Protein AF-A0A261FDH1-F1 (afdb_monomer)

Mean predicted aligned error: 5.82 Å

Solvent-accessible surface area (backbone atoms only — not comparable to full-atom values): 4381 Å² total; per-residue (Å²): 133,86,78,78,76,88,69,51,77,63,54,34,48,59,70,60,74,54,85,62,49,68,42,68,75,101,37,51,80,28,28,44,34,72,41,50,97,68,86,50,95,87,57,70,58,50,30,36,39,36,30,30,82,49,98,91,37,68,49,75,80,48,75,47,46,71,87,55,134

Secondary structure (DSSP, 8-state):
--------HHHHHHTT-S--EEPPGGGTT-EEEEE-SS--TTPPPSEEEEEEEETTEEEEEEEEESS--

Foldseek 3Di:
DDDPPPDDPQNCQQVVVDDWAADDDPRRQKTWDFDDPDDDVPDHGQKIWIWHADPNTIDTPDIDGPPDD

Structure (mmCIF, N/CA/C/O backbone):
data_AF-A0A261FDH1-F1
#
_entry.id   AF-A0A261FDH1-F1
#
loop_
_atom_site.group_PDB
_atom_site.id
_atom_site.type_symbol
_atom_site.label_atom_id
_atom_site.label_alt_id
_atom_site.label_comp_id
_atom_site.label_asym_id
_atom_site.label_entity_id
_atom_site.label_seq_id
_atom_site.pdbx_PDB_ins_code
_atom_site.Cartn_x
_atom_site.Cartn_y
_atom_site.Cartn_z
_atom_site.occupancy
_atom_site.B_iso_or_equiv
_atom_site.auth_seq_id
_atom_site.auth_comp_id
_atom_site.auth_asym_id
_atom_site.auth_atom_id
_atom_site.pdbx_PDB_model_num
ATOM 1 N N . MET A 1 1 ? 13.760 -29.815 3.088 1.00 37.12 1 MET A N 1
ATOM 2 C CA . MET A 1 1 ? 13.434 -29.201 1.782 1.00 37.12 1 MET A CA 1
ATOM 3 C C . MET A 1 1 ? 12.409 -28.099 2.040 1.00 37.12 1 MET A C 1
ATOM 5 O O . MET A 1 1 ? 11.290 -28.419 2.414 1.00 37.12 1 MET A O 1
ATOM 9 N N . ARG A 1 2 ? 12.790 -26.812 2.015 1.00 43.38 2 ARG A N 1
ATOM 10 C CA . ARG A 1 2 ? 11.823 -25.714 2.214 1.00 43.38 2 ARG A CA 1
ATOM 11 C C . ARG A 1 2 ? 11.030 -25.555 0.917 1.00 43.38 2 ARG A C 1
ATOM 13 O O . ARG A 1 2 ? 11.579 -25.077 -0.067 1.00 43.38 2 ARG A O 1
ATOM 20 N N . SER A 1 3 ? 9.771 -25.984 0.910 1.00 45.16 3 SER A N 1
ATOM 21 C CA . SER A 1 3 ? 8.832 -25.618 -0.152 1.00 45.16 3 SER A CA 1
ATOM 22 C C . SER A 1 3 ? 8.654 -24.102 -0.105 1.00 45.16 3 SER A C 1
ATOM 24 O O . SER A 1 3 ? 8.135 -23.583 0.884 1.00 45.16 3 SER A O 1
ATOM 26 N N . ALA A 1 4 ? 9.113 -23.382 -1.126 1.00 53.88 4 ALA A N 1
ATOM 27 C CA . ALA A 1 4 ? 8.776 -21.974 -1.275 1.00 53.88 4 ALA A CA 1
ATOM 28 C C . ALA A 1 4 ? 7.269 -21.900 -1.556 1.00 53.88 4 ALA A C 1
ATOM 30 O O . ALA A 1 4 ? 6.819 -22.319 -2.621 1.00 53.88 4 ALA A O 1
ATOM 31 N N . ARG A 1 5 ? 6.462 -21.440 -0.591 1.00 57.28 5 ARG A N 1
ATOM 32 C CA . ARG A 1 5 ? 5.099 -21.006 -0.919 1.00 57.28 5 ARG A CA 1
ATOM 33 C C . ARG A 1 5 ? 5.248 -19.853 -1.904 1.00 57.28 5 ARG A C 1
ATOM 35 O O . ARG A 1 5 ? 5.901 -18.866 -1.582 1.00 57.28 5 ARG A O 1
ATOM 42 N N . HIS A 1 6 ? 4.660 -19.986 -3.086 1.00 57.50 6 HIS A N 1
ATOM 43 C CA . HIS A 1 6 ? 4.366 -18.830 -3.919 1.00 57.50 6 HIS A CA 1
ATOM 44 C C . HIS A 1 6 ? 3.275 -18.036 -3.198 1.00 57.50 6 HIS A C 1
ATOM 46 O O . HIS A 1 6 ? 2.096 -18.344 -3.343 1.00 57.50 6 HIS A O 1
ATOM 52 N N . THR A 1 7 ? 3.661 -17.082 -2.354 1.00 62.69 7 THR A N 1
ATOM 53 C CA . THR A 1 7 ? 2.729 -16.083 -1.832 1.00 62.69 7 THR A CA 1
ATOM 54 C C . THR A 1 7 ? 2.603 -14.940 -2.819 1.00 62.69 7 THR A C 1
ATOM 56 O O . THR A 1 7 ? 3.572 -14.524 -3.461 1.00 62.69 7 THR A O 1
ATOM 59 N N . THR A 1 8 ? 1.377 -14.455 -2.983 1.00 83.94 8 THR A N 1
ATOM 60 C CA . THR A 1 8 ? 1.123 -13.250 -3.765 1.00 83.94 8 THR A CA 1
ATOM 61 C C . THR A 1 8 ? 1.516 -12.022 -2.944 1.00 83.94 8 THR A C 1
ATOM 63 O O . THR A 1 8 ? 1.574 -12.065 -1.715 1.00 83.94 8 THR A O 1
ATOM 66 N N . ALA A 1 9 ? 1.749 -10.886 -3.604 1.00 87.12 9 ALA A N 1
ATOM 67 C CA . ALA A 1 9 ? 2.052 -9.642 -2.894 1.00 87.12 9 ALA A CA 1
ATOM 68 C C . ALA A 1 9 ? 0.932 -9.210 -1.928 1.00 87.12 9 ALA A C 1
ATOM 70 O O . ALA A 1 9 ? 1.208 -8.510 -0.958 1.00 87.12 9 ALA A O 1
ATOM 71 N N . MET A 1 10 ? -0.314 -9.628 -2.181 1.00 88.56 10 MET A N 1
ATOM 72 C CA . MET A 1 10 ? -1.440 -9.385 -1.280 1.00 88.56 10 MET A CA 1
ATOM 73 C C . MET A 1 10 ? -1.369 -10.255 -0.030 1.00 88.56 10 MET A C 1
ATOM 75 O O . MET A 1 10 ? -1.605 -9.734 1.054 1.00 88.56 10 MET A O 1
ATOM 79 N N . ASP A 1 11 ? -0.988 -11.528 -0.156 1.00 91.25 11 ASP A N 1
ATOM 80 C CA . ASP A 1 11 ? -0.804 -12.404 1.008 1.00 91.25 11 ASP A CA 1
ATOM 81 C C . ASP A 1 11 ? 0.300 -11.858 1.911 1.00 91.25 11 ASP A C 1
ATOM 83 O O . ASP A 1 11 ? 0.121 -11.739 3.116 1.00 91.25 11 ASP A O 1
ATOM 87 N N . ASP A 1 12 ? 1.423 -11.437 1.324 1.00 91.06 12 ASP A N 1
ATOM 88 C CA . ASP A 1 12 ? 2.513 -10.833 2.089 1.00 91.06 12 ASP A CA 1
ATOM 89 C C . ASP A 1 12 ? 2.095 -9.508 2.742 1.00 91.06 12 ASP A C 1
ATOM 91 O O . ASP A 1 12 ? 2.533 -9.199 3.853 1.00 91.06 12 ASP A O 1
ATOM 95 N N . LEU A 1 13 ? 1.234 -8.728 2.079 1.00 91.31 13 LEU A N 1
ATOM 96 C CA . LEU A 1 13 ? 0.671 -7.511 2.652 1.00 91.31 13 LEU A CA 1
ATOM 97 C C . LEU A 1 13 ? -0.237 -7.835 3.840 1.00 91.31 13 LEU A C 1
ATOM 99 O O . LEU A 1 13 ? -0.031 -7.278 4.917 1.00 91.31 13 LEU A O 1
ATOM 103 N N . VAL A 1 14 ? -1.198 -8.747 3.681 1.00 92.00 14 VAL A N 1
ATOM 104 C CA . VAL A 1 14 ? -2.126 -9.178 4.741 1.00 92.00 14 VAL A CA 1
ATOM 105 C C . VAL A 1 14 ? -1.359 -9.774 5.921 1.00 92.00 14 VAL A C 1
ATOM 107 O O . VAL A 1 14 ? -1.551 -9.323 7.048 1.00 92.00 14 VAL A O 1
ATOM 110 N N . ASP A 1 15 ? -0.379 -10.637 5.658 1.00 91.88 15 ASP A N 1
ATOM 111 C CA . ASP A 1 15 ? 0.462 -11.293 6.668 1.00 91.88 15 ASP A CA 1
ATOM 112 C C . ASP A 1 15 ? 1.526 -10.363 7.287 1.00 91.88 15 ASP A C 1
ATOM 114 O O . ASP A 1 15 ? 2.350 -10.802 8.088 1.00 91.88 15 ASP A O 1
ATOM 118 N N . SER A 1 16 ? 1.539 -9.074 6.926 1.00 89.69 16 SER A N 1
ATOM 119 C CA . SER 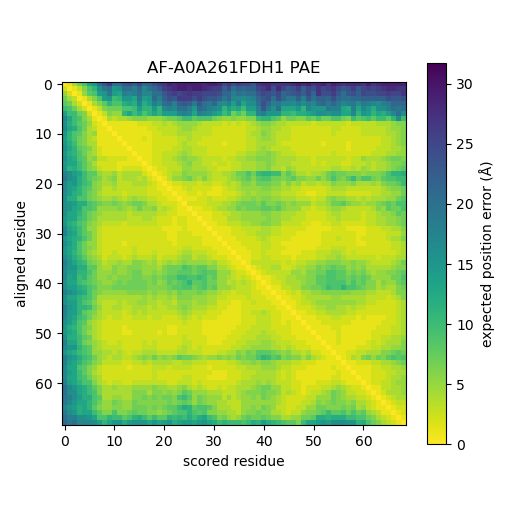A 1 16 ? 2.491 -8.073 7.436 1.00 89.69 16 SER A CA 1
ATOM 120 C C . SER A 1 16 ? 3.964 -8.412 7.175 1.00 89.69 16 SER A C 1
ATOM 122 O O . SER A 1 16 ? 4.848 -7.991 7.917 1.00 89.69 16 SER A O 1
ATOM 124 N N . ARG A 1 17 ? 4.250 -9.145 6.094 1.00 89.69 17 ARG A N 1
ATOM 125 C CA . ARG A 1 17 ? 5.615 -9.498 5.664 1.00 89.69 17 ARG A CA 1
ATOM 126 C C . ARG A 1 17 ? 6.299 -8.404 4.849 1.00 89.69 17 ARG A C 1
ATOM 128 O O . ARG A 1 17 ? 7.486 -8.512 4.548 1.00 89.69 17 ARG A O 1
ATOM 135 N N . VAL A 1 18 ? 5.555 -7.374 4.460 1.00 88.94 18 VAL A N 1
ATOM 136 C CA . VAL A 1 18 ? 6.053 -6.222 3.707 1.00 88.94 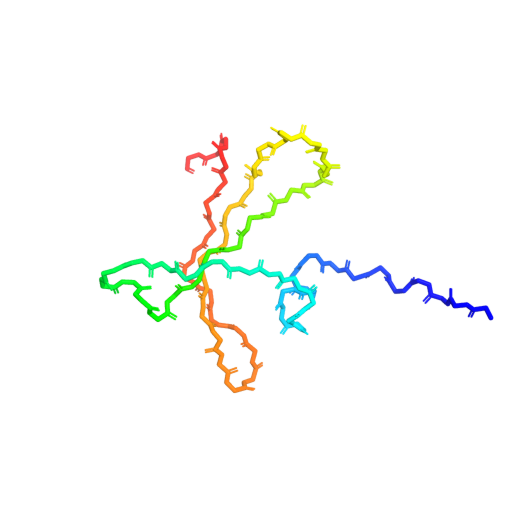18 VAL A CA 1
ATOM 137 C C . VAL A 1 18 ? 5.699 -4.924 4.414 1.00 88.94 18 VAL A C 1
ATOM 139 O O . VAL A 1 18 ? 4.658 -4.802 5.060 1.00 88.94 18 VAL A O 1
ATOM 142 N N . GLU A 1 19 ? 6.584 -3.948 4.264 1.00 77.50 19 GLU A N 1
ATOM 143 C CA . GLU A 1 19 ? 6.442 -2.636 4.878 1.00 77.50 19 GLU A CA 1
ATOM 144 C C . GLU A 1 19 ? 5.576 -1.699 4.029 1.00 77.50 19 GLU A C 1
ATOM 146 O O . GLU A 1 19 ? 5.547 -1.755 2.795 1.00 77.50 19 GLU A O 1
ATOM 151 N N . SER A 1 20 ? 4.890 -0.794 4.716 1.00 88.00 20 SER A N 1
ATOM 152 C CA . SER A 1 20 ? 4.031 0.229 4.129 1.00 88.00 20 SER A CA 1
ATOM 153 C C . SER A 1 20 ? 4.216 1.541 4.874 1.00 88.00 20 SER A C 1
ATOM 155 O O . SER A 1 20 ? 4.395 1.530 6.092 1.00 88.00 20 SER A O 1
ATOM 157 N N . ALA A 1 21 ? 4.105 2.664 4.171 1.00 88.00 21 ALA A N 1
ATOM 158 C CA . ALA A 1 21 ? 4.167 3.975 4.806 1.00 88.00 21 ALA A CA 1
ATOM 159 C C . ALA A 1 21 ? 2.752 4.476 5.149 1.00 88.00 21 ALA A C 1
ATOM 161 O O . ALA A 1 21 ? 1.871 4.387 4.284 1.00 88.00 21 ALA A O 1
ATOM 162 N N . PRO A 1 22 ? 2.527 5.033 6.355 1.00 92.19 22 PRO A N 1
ATOM 163 C CA . PRO A 1 22 ? 1.282 5.719 6.670 1.00 92.19 22 PRO A CA 1
ATOM 164 C C . PRO A 1 22 ? 1.123 6.970 5.798 1.00 92.19 22 PRO A C 1
ATOM 166 O O . PRO A 1 22 ? 2.099 7.633 5.425 1.00 92.19 22 PRO A O 1
ATOM 169 N N . LEU A 1 23 ? -0.121 7.294 5.463 1.00 92.44 23 LEU A N 1
ATOM 170 C CA . LEU A 1 23 ? -0.483 8.528 4.781 1.00 92.44 23 LEU A CA 1
ATOM 171 C C . LEU A 1 23 ? -0.616 9.678 5.794 1.00 92.44 23 LEU A C 1
ATOM 173 O O . LEU A 1 23 ? -0.590 9.486 7.006 1.00 92.44 23 LEU A O 1
ATOM 177 N N . LYS A 1 24 ? -0.683 10.911 5.288 1.00 93.06 24 LYS A N 1
ATOM 178 C CA . LYS A 1 24 ? -0.730 12.133 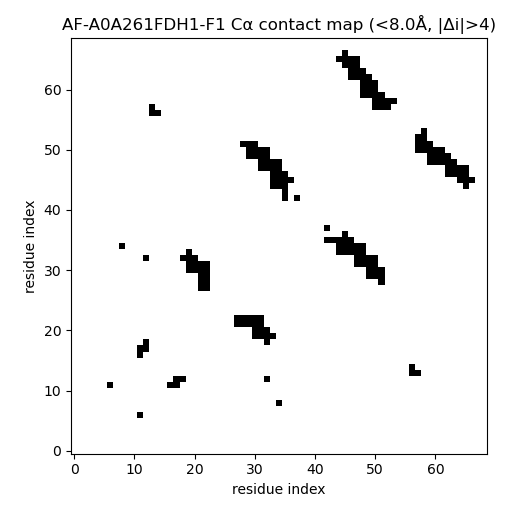6.108 1.00 93.06 24 LYS A CA 1
ATOM 179 C C . LYS A 1 24 ? -2.146 12.712 6.170 1.00 93.06 24 LYS A C 1
ATOM 181 O O . LYS A 1 24 ? -2.985 12.384 5.332 1.00 93.06 24 LYS A O 1
ATOM 186 N N . TYR A 1 25 ? -2.352 13.643 7.105 1.00 92.88 25 TYR A N 1
ATOM 187 C CA . TYR A 1 25 ? -3.582 14.434 7.256 1.00 92.88 25 TYR A CA 1
ATOM 188 C C . TYR A 1 25 ? -4.814 13.543 7.477 1.00 92.88 25 TYR A C 1
ATOM 190 O O . TYR A 1 25 ? -4.736 12.598 8.257 1.00 92.88 25 TYR A O 1
ATOM 198 N N . ASP A 1 26 ? -5.911 13.799 6.763 1.00 92.31 26 ASP A N 1
ATOM 199 C CA . ASP A 1 26 ? -7.187 13.073 6.863 1.00 92.31 26 ASP A CA 1
ATOM 200 C C . ASP A 1 26 ? -7.098 11.589 6.460 1.00 92.31 26 ASP A C 1
ATOM 202 O O . ASP A 1 26 ? -8.081 10.851 6.516 1.00 92.31 26 ASP A O 1
ATOM 206 N N . LEU A 1 27 ? -5.921 11.138 6.016 1.00 92.38 27 LEU A N 1
ATOM 207 C CA . LEU A 1 27 ? -5.637 9.755 5.656 1.00 92.38 27 LEU A CA 1
ATOM 208 C C . LEU A 1 27 ? -4.694 9.062 6.646 1.00 92.38 27 LEU A C 1
ATOM 210 O O . LEU A 1 27 ? -4.171 8.007 6.315 1.00 92.38 27 LEU A O 1
ATOM 214 N N . SER A 1 28 ? -4.466 9.618 7.835 1.00 93.12 28 SER A N 1
ATOM 215 C CA . SER A 1 28 ? -3.512 9.085 8.824 1.00 93.12 28 SER A CA 1
ATOM 216 C C . SER A 1 28 ? -3.764 7.634 9.249 1.00 93.12 28 SER A C 1
ATOM 218 O O . SER A 1 28 ? -2.819 6.924 9.582 1.00 93.12 28 SER A O 1
ATOM 220 N N . GLU A 1 29 ? -5.012 7.168 9.191 1.00 94.38 29 GLU A N 1
ATOM 221 C CA . GLU A 1 29 ? -5.376 5.770 9.463 1.00 94.38 29 GLU A CA 1
ATOM 222 C C . GLU A 1 29 ? -5.066 4.811 8.301 1.00 94.38 29 GLU A C 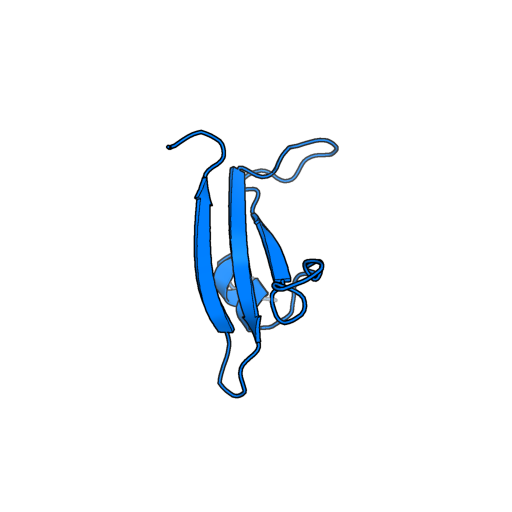1
ATOM 224 O O . GLU A 1 29 ? -5.233 3.599 8.427 1.00 94.38 29 GLU A O 1
ATOM 229 N N . TRP A 1 30 ? -4.659 5.341 7.148 1.00 96.00 30 TRP A N 1
ATOM 230 C CA . TRP A 1 30 ? -4.409 4.586 5.929 1.00 96.00 30 TRP A CA 1
ATOM 231 C C . TRP A 1 30 ? -2.912 4.484 5.645 1.00 96.00 30 TRP A C 1
ATOM 233 O O . TRP A 1 30 ? -2.136 5.410 5.865 1.00 96.00 30 TRP A O 1
ATOM 243 N N . CYS A 1 31 ? -2.522 3.365 5.059 1.00 95.94 31 CYS A N 1
ATOM 244 C CA . CYS A 1 31 ? -1.193 3.066 4.565 1.00 95.94 31 CYS A CA 1
ATOM 245 C C . CYS A 1 31 ? -1.195 2.986 3.037 1.00 95.94 31 CYS A C 1
ATOM 247 O O . CYS A 1 31 ? -2.197 2.634 2.412 1.00 95.94 31 CYS A O 1
ATOM 249 N N . SER A 1 32 ? -0.041 3.269 2.435 1.00 94.19 32 SER A N 1
ATOM 250 C CA . SER A 1 32 ? 0.213 3.057 1.011 1.00 94.19 32 SER A CA 1
ATOM 251 C C . SER A 1 32 ? 1.274 1.981 0.824 1.00 94.19 32 SER A C 1
ATOM 253 O O . SER A 1 32 ? 2.433 2.161 1.207 1.00 94.19 32 SER A O 1
ATOM 255 N N . PHE A 1 33 ? 0.887 0.879 0.187 1.00 94.00 33 PHE A N 1
ATOM 256 C CA . PHE A 1 33 ? 1.804 -0.166 -0.254 1.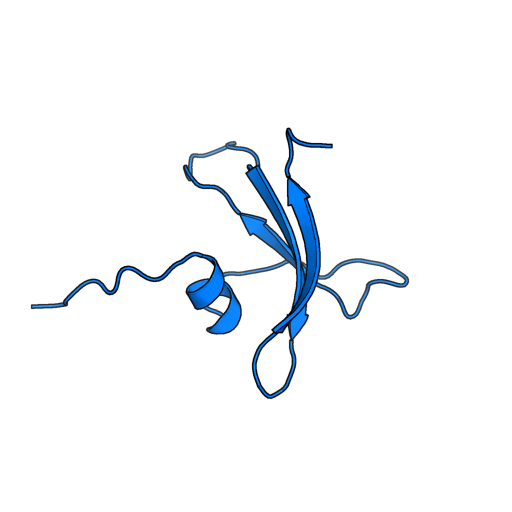00 94.00 33 PHE A CA 1
ATOM 257 C C . PHE A 1 33 ? 2.166 0.020 -1.731 1.00 94.00 33 PHE A C 1
ATOM 259 O O . PHE A 1 33 ? 1.302 0.261 -2.575 1.00 94.00 33 PHE A O 1
ATOM 266 N N . HIS A 1 34 ? 3.457 -0.079 -2.044 1.00 92.19 34 HIS A N 1
ATOM 267 C CA . HIS A 1 34 ? 3.997 0.062 -3.393 1.00 92.19 34 HIS A CA 1
ATOM 268 C C . HIS A 1 34 ? 4.282 -1.313 -3.994 1.00 92.19 34 HIS A C 1
ATOM 270 O O . HIS A 1 34 ? 5.312 -1.924 -3.711 1.00 92.19 34 HIS A O 1
ATOM 276 N N . PHE A 1 35 ? 3.387 -1.779 -4.860 1.00 90.12 35 PHE A N 1
ATOM 277 C CA . PHE A 1 35 ? 3.593 -3.015 -5.596 1.00 90.12 35 PHE A CA 1
ATOM 278 C C . PHE A 1 35 ? 4.506 -2.790 -6.807 1.00 90.12 35 PHE A C 1
ATOM 280 O O . PHE A 1 35 ? 4.360 -1.818 -7.556 1.00 90.12 35 PHE A O 1
ATOM 287 N N . GLN A 1 36 ? 5.445 -3.717 -6.982 1.00 89.75 36 GLN A N 1
ATOM 288 C CA . GLN A 1 36 ? 6.369 -3.804 -8.107 1.00 89.75 36 GLN A CA 1
ATOM 289 C C . GLN A 1 36 ? 6.441 -5.262 -8.548 1.00 89.75 36 GLN A C 1
ATOM 291 O O . GLN A 1 36 ? 6.860 -6.109 -7.754 1.00 89.75 36 GLN A O 1
ATOM 296 N N . HIS A 1 37 ? 6.065 -5.553 -9.791 1.00 85.94 37 HIS A N 1
ATOM 297 C CA . HIS A 1 37 ? 6.198 -6.901 -10.351 1.00 85.94 37 HIS A CA 1
ATOM 298 C C . HIS A 1 37 ? 7.676 -7.276 -10.548 1.00 85.94 37 HIS A C 1
ATOM 300 O O . HIS A 1 37 ? 8.081 -8.411 -10.300 1.00 85.94 37 HIS A O 1
ATOM 306 N N . HIS A 1 38 ? 8.503 -6.297 -10.925 1.00 86.25 38 HIS A N 1
ATOM 307 C CA . HIS A 1 38 ? 9.952 -6.423 -11.025 1.00 86.25 38 HIS A CA 1
ATOM 308 C C . HIS A 1 38 ? 10.629 -5.476 -10.034 1.00 86.25 38 HIS A C 1
ATOM 310 O O . HIS A 1 38 ? 10.655 -4.258 -10.214 1.00 86.25 38 HIS A O 1
ATOM 316 N N . ARG A 1 39 ? 11.197 -6.049 -8.966 1.00 84.56 39 ARG A N 1
ATOM 317 C CA . ARG A 1 39 ? 11.955 -5.297 -7.962 1.00 84.56 39 ARG A CA 1
ATOM 318 C C . ARG A 1 39 ? 13.390 -5.092 -8.445 1.00 84.56 39 ARG A C 1
ATOM 320 O O . ARG A 1 39 ? 14.182 -6.028 -8.460 1.00 84.56 39 ARG A O 1
ATOM 327 N N . ALA A 1 40 ? 13.725 -3.858 -8.803 1.00 88.12 40 ALA A N 1
ATOM 328 C CA . ALA A 1 40 ? 15.084 -3.432 -9.122 1.00 88.12 40 ALA A CA 1
ATOM 329 C C . ALA A 1 40 ? 15.374 -2.067 -8.484 1.00 88.12 40 ALA A C 1
ATOM 331 O O . ALA A 1 40 ? 14.462 -1.286 -8.202 1.00 88.12 40 ALA A O 1
ATOM 332 N N . ARG A 1 41 ? 16.652 -1.755 -8.243 1.00 85.69 41 ARG A N 1
ATOM 333 C CA . ARG A 1 41 ? 17.039 -0.469 -7.646 1.00 85.69 41 ARG A CA 1
ATOM 334 C C . ARG A 1 41 ? 16.574 0.683 -8.541 1.00 85.69 41 ARG A C 1
ATOM 336 O O . ARG A 1 41 ? 16.951 0.755 -9.704 1.00 85.69 41 ARG A O 1
ATOM 343 N N . GLY A 1 42 ? 15.772 1.588 -7.982 1.00 86.00 42 GLY A N 1
ATOM 344 C CA . GLY A 1 42 ? 15.207 2.727 -8.714 1.00 86.00 42 GLY A CA 1
ATOM 345 C C . GLY A 1 42 ? 13.980 2.396 -9.571 1.00 86.00 42 GLY A C 1
ATOM 346 O O . GLY A 1 42 ? 13.405 3.309 -10.166 1.00 86.00 42 GLY A O 1
ATOM 347 N N . ALA A 1 43 ? 13.541 1.131 -9.608 1.00 86.50 43 ALA A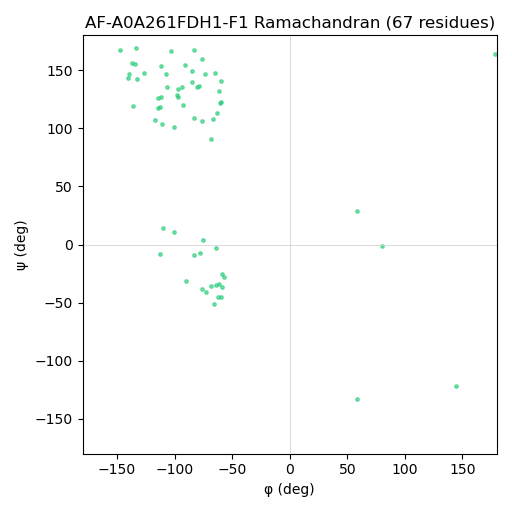 N 1
ATOM 348 C CA . ALA A 1 43 ? 12.272 0.773 -10.225 1.00 86.50 43 ALA A CA 1
ATOM 349 C C . ALA A 1 43 ? 11.135 1.506 -9.512 1.00 86.50 43 ALA A C 1
ATOM 351 O O . ALA A 1 43 ? 11.137 1.680 -8.288 1.00 86.50 43 ALA A O 1
ATOM 352 N N . LYS A 1 44 ? 10.161 1.969 -10.292 1.00 88.81 44 LYS A N 1
ATOM 353 C CA . LYS A 1 44 ? 8.996 2.664 -9.754 1.00 88.81 44 LYS A CA 1
ATOM 354 C C . LYS A 1 44 ? 7.881 1.660 -9.471 1.00 88.81 44 LYS A C 1
ATOM 356 O O . LYS A 1 44 ? 7.835 0.606 -10.083 1.00 88.81 44 LYS A O 1
ATOM 361 N N . ALA A 1 45 ? 6.996 1.989 -8.531 1.00 90.31 45 ALA A N 1
ATOM 362 C CA . ALA A 1 45 ? 5.807 1.181 -8.267 1.00 90.31 45 ALA A CA 1
ATOM 363 C C . ALA A 1 45 ? 4.907 1.120 -9.509 1.00 90.31 45 ALA A C 1
ATOM 365 O O . ALA A 1 45 ? 4.615 2.171 -10.093 1.00 90.31 45 ALA A O 1
ATOM 366 N N . ASP A 1 46 ? 4.470 -0.087 -9.862 1.00 91.06 46 ASP A N 1
ATOM 367 C CA . ASP A 1 46 ? 3.473 -0.336 -10.907 1.00 91.06 46 ASP A CA 1
ATOM 368 C C . ASP A 1 46 ? 2.078 0.008 -10.389 1.00 91.06 46 ASP A C 1
ATOM 370 O O . ASP A 1 46 ? 1.248 0.568 -11.100 1.00 91.06 46 ASP A O 1
ATOM 374 N N . THR A 1 47 ? 1.822 -0.314 -9.120 1.00 91.06 47 THR A N 1
ATOM 375 C CA . THR A 1 47 ? 0.536 -0.090 -8.460 1.00 91.06 47 THR A CA 1
ATOM 376 C C . THR A 1 47 ? 0.743 0.387 -7.031 1.00 91.06 47 THR A C 1
ATOM 378 O O . THR A 1 47 ? 1.659 -0.052 -6.331 1.00 91.06 47 THR A O 1
ATOM 381 N N . ARG A 1 48 ? -0.125 1.291 -6.583 1.00 92.19 48 ARG A N 1
ATOM 382 C CA . ARG A 1 48 ? -0.273 1.653 -5.175 1.00 92.19 48 ARG A CA 1
ATOM 383 C C . ARG A 1 48 ? -1.560 1.071 -4.627 1.00 92.19 48 ARG A C 1
ATOM 385 O O . ARG A 1 48 ? -2.599 1.192 -5.267 1.00 92.19 48 ARG A O 1
ATOM 392 N N . ILE A 1 49 ? -1.485 0.494 -3.438 1.00 93.31 49 ILE A N 1
ATOM 393 C CA . ILE A 1 49 ? -2.650 -0.002 -2.708 1.00 93.31 49 ILE A CA 1
ATOM 394 C C . ILE A 1 49 ? -2.811 0.873 -1.475 1.00 93.31 49 ILE A C 1
ATOM 396 O O . ILE A 1 49 ? -1.907 0.920 -0.639 1.00 93.31 49 ILE A O 1
ATOM 400 N N . ILE A 1 50 ? -3.940 1.575 -1.378 1.00 94.94 50 ILE A N 1
ATOM 401 C CA . ILE A 1 50 ? -4.308 2.324 -0.175 1.00 94.94 50 ILE A CA 1
ATOM 402 C C . ILE A 1 50 ?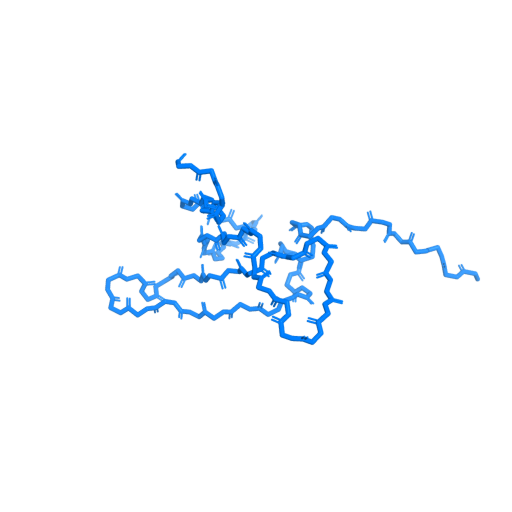 -5.168 1.411 0.680 1.00 94.94 50 ILE A C 1
ATOM 404 O O . ILE A 1 50 ? -6.228 0.961 0.241 1.00 94.94 50 ILE A O 1
ATOM 408 N N . TYR A 1 51 ? -4.719 1.139 1.896 1.00 96.06 51 TYR A N 1
ATOM 409 C CA . TYR A 1 51 ? -5.379 0.194 2.784 1.00 96.06 51 TYR A CA 1
ATOM 410 C C . TYR A 1 51 ? -5.219 0.604 4.243 1.00 96.06 51 TYR A C 1
ATOM 412 O O . TYR A 1 51 ? -4.398 1.455 4.559 1.00 96.06 51 TYR A O 1
ATOM 420 N N . ARG A 1 52 ? -5.978 -0.012 5.139 1.00 95.56 52 ARG A N 1
ATOM 421 C CA . ARG A 1 52 ? -5.730 0.040 6.581 1.00 95.56 52 ARG A CA 1
ATOM 422 C C . ARG A 1 52 ? -5.845 -1.353 7.177 1.00 95.56 52 ARG A C 1
ATOM 424 O O . ARG A 1 52 ? -6.496 -2.217 6.590 1.00 95.56 52 ARG A O 1
ATOM 431 N N . ARG A 1 53 ? -5.190 -1.575 8.313 1.00 92.88 53 ARG A N 1
ATOM 432 C CA . ARG A 1 53 ? -5.280 -2.835 9.060 1.00 92.88 53 ARG A CA 1
ATOM 433 C C . ARG A 1 53 ? -6.631 -2.931 9.765 1.00 92.88 53 ARG A C 1
ATOM 435 O O . ARG A 1 53 ? -7.173 -1.919 10.199 1.00 92.88 53 ARG A O 1
ATOM 442 N N . THR A 1 54 ? -7.139 -4.147 9.871 1.00 93.56 54 THR A N 1
ATOM 443 C CA . THR A 1 54 ? -8.311 -4.521 10.666 1.00 93.56 54 THR A CA 1
ATOM 444 C C . THR A 1 54 ? -7.970 -5.778 11.460 1.00 93.56 54 THR A C 1
ATOM 446 O O . THR A 1 54 ? -6.966 -6.426 11.161 1.00 93.56 54 THR A O 1
ATOM 449 N N . ASP A 1 55 ? -8.814 -6.157 12.417 1.00 91.31 55 ASP A N 1
ATOM 450 C CA . ASP A 1 55 ? -8.576 -7.349 13.245 1.00 91.31 55 ASP A CA 1
ATOM 451 C C . ASP A 1 55 ? -8.467 -8.631 12.399 1.00 91.31 55 ASP A C 1
ATOM 453 O O . ASP A 1 55 ? -7.595 -9.463 12.640 1.00 91.31 55 ASP A O 1
ATOM 457 N N . ASP A 1 56 ? -9.262 -8.725 11.328 1.00 90.00 56 ASP A N 1
ATOM 458 C CA . ASP A 1 56 ? -9.305 -9.897 10.441 1.00 90.00 56 ASP A CA 1
ATOM 459 C C . ASP A 1 56 ? -8.505 -9.733 9.131 1.00 90.00 56 ASP A C 1
ATOM 461 O O . ASP A 1 56 ? -8.653 -10.532 8.204 1.00 90.00 56 ASP A O 1
ATOM 465 N N . GLY A 1 57 ? -7.678 -8.685 8.999 1.00 92.31 57 GLY A N 1
ATOM 466 C CA . GLY A 1 57 ? -6.868 -8.476 7.793 1.00 92.31 57 GLY A CA 1
ATOM 467 C C . GLY A 1 57 ? -6.673 -7.016 7.390 1.00 92.31 57 GLY A C 1
ATOM 468 O O . GLY A 1 57 ? -6.077 -6.223 8.125 1.00 92.31 57 GLY A O 1
ATOM 469 N N . ILE A 1 58 ? -7.089 -6.673 6.166 1.00 94.06 58 ILE A N 1
ATOM 470 C CA . ILE A 1 58 ? -6.986 -5.309 5.636 1.00 94.06 58 ILE A CA 1
ATOM 471 C C . ILE A 1 58 ? -8.286 -4.852 4.984 1.00 94.06 58 ILE A C 1
ATOM 473 O O . ILE A 1 58 ? -8.932 -5.596 4.250 1.00 94.06 58 ILE A O 1
ATOM 477 N N . GLN A 1 59 ? -8.608 -3.576 5.167 1.00 95.50 59 GLN A N 1
ATOM 478 C CA . GLN A 1 59 ? -9.596 -2.883 4.353 1.00 95.50 59 GLN A CA 1
ATOM 479 C C . GLN A 1 59 ? -8.877 -2.107 3.252 1.00 95.50 59 GLN A C 1
ATOM 481 O O . GLN A 1 59 ? -7.994 -1.300 3.540 1.00 95.50 59 GLN A O 1
ATOM 486 N N . VAL A 1 60 ? -9.277 -2.308 1.998 1.00 94.00 60 VAL A N 1
ATOM 487 C CA . VAL A 1 60 ? -8.711 -1.596 0.846 1.00 94.00 60 VAL A CA 1
ATOM 488 C C . VAL A 1 60 ? -9.616 -0.429 0.463 1.00 94.00 60 VAL A C 1
ATOM 490 O O . VAL A 1 60 ? -10.815 -0.605 0.268 1.00 94.00 60 VAL A O 1
ATOM 493 N N . ARG A 1 61 ? -9.035 0.768 0.338 1.00 93.75 61 ARG A N 1
ATOM 494 C CA . ARG A 1 61 ? -9.723 1.967 -0.166 1.00 93.75 61 ARG A CA 1
ATOM 495 C C . ARG A 1 61 ? -9.597 2.124 -1.672 1.00 93.75 61 ARG A C 1
ATOM 497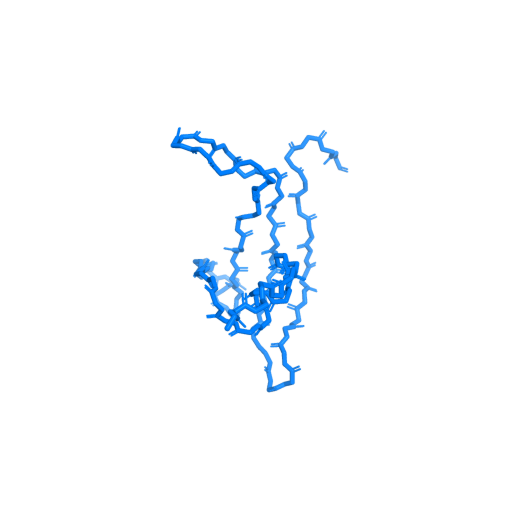 O O . ARG A 1 61 ? -10.495 2.674 -2.295 1.00 93.75 61 ARG A O 1
ATOM 504 N N . GLY A 1 62 ? -8.487 1.680 -2.255 1.00 90.81 62 GLY A N 1
ATOM 505 C CA . GLY A 1 62 ? -8.314 1.752 -3.698 1.00 90.81 62 GLY A CA 1
ATOM 506 C C . GLY A 1 62 ? -6.976 1.233 -4.198 1.00 90.81 62 GLY A C 1
ATOM 507 O O . GLY A 1 62 ? -6.005 1.108 -3.444 1.00 90.81 62 GLY A O 1
ATOM 508 N N . PHE A 1 63 ? -6.957 0.982 -5.504 1.00 89.69 63 PHE A N 1
ATOM 509 C CA . PHE A 1 63 ? -5.784 0.625 -6.287 1.00 89.69 63 PHE A CA 1
ATOM 510 C C . PHE A 1 63 ? -5.507 1.753 -7.277 1.00 89.69 63 PHE A C 1
ATOM 512 O O . PHE A 1 63 ? -6.392 2.150 -8.028 1.00 89.69 63 PHE A O 1
ATOM 519 N N . GLY A 1 64 ? -4.285 2.275 -7.277 1.00 87.75 64 GLY A N 1
ATOM 520 C CA . GLY A 1 64 ? -3.826 3.243 -8.267 1.00 87.75 64 GLY A CA 1
ATOM 521 C C . GLY A 1 64 ? -2.780 2.593 -9.152 1.00 87.75 64 GLY A C 1
ATOM 522 O O . GLY A 1 64 ? -1.640 2.423 -8.712 1.00 87.75 64 GLY A O 1
ATOM 523 N N . HIS A 1 65 ? -3.152 2.221 -10.374 1.00 88.06 65 HIS A N 1
ATOM 524 C CA . HIS A 1 65 ? -2.183 1.742 -11.350 1.00 88.06 65 HIS A CA 1
ATOM 525 C C . HIS A 1 65 ? -1.455 2.937 -11.961 1.00 88.06 65 HIS A C 1
ATOM 527 O O . HIS A 1 65 ? -2.056 3.945 -12.315 1.00 88.06 65 HIS A O 1
ATOM 533 N N . ARG A 1 66 ? -0.135 2.841 -12.102 1.00 84.12 66 ARG A N 1
ATOM 534 C CA . ARG A 1 66 ? 0.688 3.949 -12.600 1.00 84.12 66 ARG A CA 1
ATOM 535 C C . ARG A 1 66 ? 0.317 4.378 -14.026 1.00 84.12 66 ARG A C 1
ATOM 537 O O . ARG A 1 66 ? 0.478 5.545 -14.371 1.00 84.12 66 ARG A O 1
ATOM 544 N N . HIS A 1 67 ? -0.086 3.418 -14.853 1.00 83.00 67 HIS A N 1
ATOM 545 C CA . HIS A 1 67 ? -0.272 3.596 -16.297 1.00 83.00 67 HIS A CA 1
ATOM 546 C C . HIS A 1 67 ? -1.723 3.496 -16.765 1.00 83.00 67 HIS A C 1
ATOM 548 O O . HIS A 1 67 ? -1.976 3.727 -17.942 1.00 83.00 67 HIS A O 1
ATOM 554 N N . LEU A 1 68 ? -2.649 3.108 -15.885 1.00 75.19 68 LEU A N 1
ATOM 555 C CA . LEU A 1 68 ? -4.058 2.962 -16.246 1.00 75.19 68 LEU A CA 1
ATOM 556 C C . LEU A 1 68 ? -4.837 4.054 -15.502 1.00 75.19 68 LEU A C 1
ATOM 558 O O 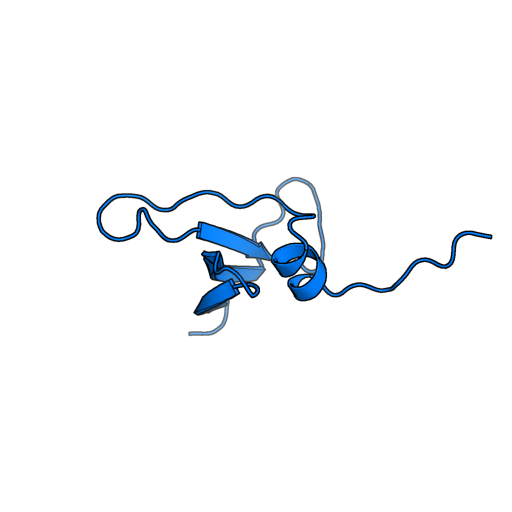. LEU A 1 68 ? -4.610 4.185 -14.296 1.00 75.19 68 LEU A O 1
ATOM 562 N N . PRO A 1 69 ? -5.646 4.861 -16.212 1.00 62.75 69 PRO A N 1
ATOM 563 C CA . PRO A 1 69 ? -6.454 5.914 -15.607 1.00 62.75 69 PRO A CA 1
ATOM 564 C C . PRO A 1 69 ? -7.567 5.355 -14.716 1.00 62.75 69 PRO A C 1
ATOM 566 O O . PRO A 1 69 ? -8.062 4.241 -15.007 1.00 62.75 69 PRO A O 1
#

Nearest PDB structures (foldseek):
  7ui9-assembly1_I  TM=3.361E-01  e=4.226E+00  Saccharomyces cerevisiae S288C
  2yh9-assembly1_C-2  TM=3.014E-01  e=4.775E+00  Escherichia coli K-12

Radius of gyration: 13.39 Å; Cα contacts (8 Å, |Δi|>4): 92; chains: 1; bounding box: 27×44×30 Å

Organism: NCBI:txid1630166

pLDDT: mean 85.88, std 13.06, range [37.12, 96.06]

Sequence (69 aa):
MRSARHTTAMDDLVDSRVESAPLKYDLSEWCSFHFQHHRARGAKADTRIIYRRTDDGIQVRGFGHRHLP